Protein AF-A0A814WM38-F1 (afdb_monomer_lite)

Foldseek 3Di:
DPPPVFWDKDWDCLPPDPDPPPDDTDIDTDGPQCVQQVVCVVVCPPDDDDLVPRNHDDSVCSVVVVVVCVVSVNDDDPDDDDPPPPDDPPPPPPPPPDDDDDDDDDDDDDDDDDDDDDDDDDDDDDDDDDDDDDD

InterPro domains:
  IPR049043 RIOX1/NO66-like, C-terminal winged helix domain [PF21233] (4-79)

Structure (mmCIF, N/CA/C/O backbone):
data_AF-A0A814WM38-F1
#
_entry.id   AF-A0A814WM38-F1
#
loop_
_atom_site.group_PDB
_atom_site.id
_atom_site.type_symbol
_atom_site.label_atom_id
_atom_site.label_alt_id
_atom_site.label_comp_id
_atom_site.label_asym_id
_atom_site.label_entity_id
_atom_site.label_seq_id
_atom_site.pdbx_PDB_ins_code
_atom_site.Cartn_x
_atom_site.Cartn_y
_atom_site.Cartn_z
_atom_site.occupancy
_atom_site.B_iso_or_equiv
_atom_site.auth_seq_id
_atom_site.auth_comp_id
_atom_site.auth_asym_id
_atom_site.auth_atom_id
_atom_site.pdbx_PDB_model_num
ATOM 1 N N . VAL A 1 1 ? 24.718 -5.776 8.406 1.00 42.59 1 VAL A N 1
ATOM 2 C CA . VAL A 1 1 ? 23.299 -5.504 8.118 1.00 42.59 1 VAL A CA 1
ATOM 3 C C . VAL A 1 1 ? 22.656 -5.612 9.470 1.00 42.59 1 VAL A C 1
ATOM 5 O O . VAL A 1 1 ? 22.826 -6.652 10.088 1.00 42.59 1 VAL A O 1
ATOM 8 N N . GLU A 1 2 ? 22.211 -4.492 10.022 1.00 43.28 2 GLU A N 1
ATOM 9 C CA . GLU A 1 2 ? 21.635 -4.491 11.363 1.00 43.28 2 GLU A CA 1
ATOM 10 C C . GLU A 1 2 ? 20.292 -5.209 11.245 1.00 43.28 2 GLU A C 1
ATOM 12 O O . GLU A 1 2 ? 19.376 -4.722 10.590 1.00 43.28 2 GLU A O 1
ATOM 17 N N . ASP A 1 3 ? 20.246 -6.447 11.736 1.00 47.81 3 ASP A N 1
ATOM 18 C CA . ASP A 1 3 ? 19.005 -7.163 11.991 1.00 47.81 3 ASP A CA 1
ATOM 19 C C . ASP A 1 3 ? 18.311 -6.431 13.146 1.00 47.81 3 ASP A C 1
ATOM 21 O O . ASP A 1 3 ? 18.448 -6.793 14.315 1.00 47.81 3 ASP A O 1
ATOM 25 N N . ASP A 1 4 ? 17.615 -5.341 12.827 1.00 50.50 4 ASP A N 1
ATOM 26 C CA . ASP A 1 4 ? 16.583 -4.808 13.701 1.00 50.50 4 ASP A CA 1
ATOM 27 C C . ASP A 1 4 ? 15.485 -5.877 13.776 1.00 50.50 4 ASP A C 1
ATOM 29 O O . ASP A 1 4 ? 14.629 -5.973 12.899 1.00 50.50 4 ASP A O 1
ATOM 33 N N . GLU A 1 5 ? 15.536 -6.707 14.819 1.00 53.88 5 GLU A N 1
ATOM 34 C CA . GLU A 1 5 ? 14.647 -7.849 15.117 1.00 53.88 5 GLU A CA 1
ATOM 35 C C . GLU A 1 5 ? 13.136 -7.489 15.164 1.00 53.88 5 GLU A C 1
ATOM 37 O O . GLU A 1 5 ? 12.265 -8.353 15.329 1.00 53.88 5 GLU A O 1
ATOM 42 N N . ASP A 1 6 ? 12.808 -6.210 14.976 1.00 59.22 6 ASP A N 1
ATOM 43 C CA . ASP A 1 6 ? 11.465 -5.644 14.998 1.00 59.22 6 ASP A CA 1
ATOM 44 C C . ASP A 1 6 ? 11.022 -4.978 13.679 1.00 59.22 6 ASP A C 1
ATOM 46 O O . ASP A 1 6 ? 9.837 -4.670 13.553 1.00 59.22 6 ASP A O 1
ATOM 50 N N . ASN A 1 7 ? 11.901 -4.833 12.677 1.00 68.12 7 ASN A N 1
ATOM 51 C CA . ASN A 1 7 ? 11.561 -4.234 11.381 1.00 68.12 7 ASN A CA 1
ATOM 52 C C . ASN A 1 7 ? 11.247 -5.316 10.341 1.00 68.12 7 ASN A C 1
ATOM 54 O O . ASN A 1 7 ? 12.139 -6.023 9.867 1.00 68.12 7 ASN A O 1
ATOM 58 N N . LEU A 1 8 ? 9.978 -5.446 9.952 1.00 83.44 8 LEU A N 1
ATOM 59 C CA . LEU A 1 8 ? 9.585 -6.371 8.893 1.00 83.44 8 LEU A CA 1
ATOM 60 C C . LEU A 1 8 ? 9.588 -5.652 7.544 1.00 83.44 8 LEU A C 1
ATOM 62 O O . LEU A 1 8 ? 9.236 -4.482 7.432 1.00 83.44 8 LEU A O 1
ATOM 66 N N . LEU A 1 9 ? 10.015 -6.360 6.499 1.00 86.94 9 LEU A N 1
ATOM 67 C CA . LEU A 1 9 ? 10.115 -5.820 5.145 1.00 86.94 9 LEU A CA 1
ATOM 68 C C . LEU A 1 9 ? 9.191 -6.600 4.213 1.00 86.94 9 LEU A C 1
ATOM 70 O O . LEU A 1 9 ? 9.351 -7.807 4.026 1.00 86.94 9 LEU A O 1
ATOM 74 N N . ALA A 1 10 ? 8.245 -5.897 3.597 1.00 86.62 10 ALA A N 1
ATOM 75 C CA . ALA A 1 10 ? 7.463 -6.409 2.485 1.00 86.62 10 ALA A CA 1
ATOM 76 C C . ALA A 1 10 ? 8.172 -6.089 1.165 1.00 86.62 10 ALA A C 1
ATOM 78 O O . ALA A 1 10 ? 8.538 -4.943 0.897 1.00 86.62 10 ALA A O 1
ATOM 79 N N . PHE A 1 11 ? 8.350 -7.110 0.330 1.00 90.12 11 PHE A N 1
ATOM 80 C CA . PHE A 1 11 ? 8.913 -6.974 -1.010 1.00 90.12 11 PHE A CA 1
ATOM 81 C C . PHE A 1 11 ? 7.786 -6.927 -2.034 1.00 90.12 11 PHE A C 1
ATOM 83 O O . PHE A 1 11 ? 6.842 -7.715 -1.956 1.00 90.12 11 PHE A O 1
ATOM 90 N N . TYR A 1 12 ? 7.895 -6.030 -3.008 1.00 89.81 12 TYR A N 1
ATOM 91 C CA . TYR A 1 12 ? 6.908 -5.895 -4.074 1.00 89.81 12 TYR A CA 1
ATOM 92 C C . TYR A 1 12 ? 7.568 -5.707 -5.437 1.00 89.81 12 TYR A C 1
ATOM 94 O O . TYR A 1 12 ? 8.773 -5.497 -5.537 1.00 89.81 12 TYR A O 1
ATOM 102 N N . THR A 1 13 ? 6.769 -5.854 -6.493 1.00 89.75 13 THR A N 1
ATOM 103 C CA . THR A 1 13 ? 7.253 -5.904 -7.881 1.00 89.75 13 THR A CA 1
ATOM 104 C C . THR A 1 13 ? 6.629 -4.846 -8.786 1.00 89.75 13 THR A C 1
ATOM 106 O O . THR A 1 13 ? 6.946 -4.813 -9.970 1.00 89.75 13 THR A O 1
ATOM 109 N N . THR A 1 14 ? 5.766 -3.972 -8.256 1.00 87.75 14 THR A N 1
ATOM 110 C CA . THR A 1 14 ? 5.063 -2.948 -9.049 1.00 87.75 14 THR A CA 1
ATOM 111 C C . THR A 1 14 ? 6.012 -1.948 -9.711 1.00 87.75 14 THR A C 1
ATOM 113 O O . THR A 1 14 ? 5.719 -1.493 -10.810 1.00 87.75 14 THR A O 1
ATOM 116 N N . ASP A 1 15 ? 7.174 -1.680 -9.107 1.00 85.81 15 ASP A N 1
ATOM 117 C CA . ASP A 1 15 ? 8.216 -0.809 -9.674 1.00 85.81 15 ASP A CA 1
ATOM 118 C C . ASP A 1 15 ? 9.347 -1.585 -10.384 1.00 85.81 15 ASP A C 1
ATOM 120 O O . ASP A 1 15 ? 10.357 -1.006 -10.785 1.00 85.81 15 ASP A O 1
ATOM 124 N N . ASN A 1 16 ? 9.223 -2.908 -10.562 1.00 88.06 16 ASN A N 1
ATOM 125 C CA . ASN A 1 16 ? 10.284 -3.677 -11.211 1.00 88.06 16 ASN A CA 1
ATOM 126 C C . ASN A 1 16 ? 10.467 -3.243 -12.670 1.00 88.06 16 ASN A C 1
ATOM 128 O O . ASN A 1 16 ? 9.522 -3.180 -13.459 1.00 88.06 16 ASN A O 1
ATOM 132 N N . ALA A 1 17 ? 11.724 -3.031 -13.058 1.00 87.06 17 ALA A N 1
ATOM 133 C CA . ALA A 1 17 ? 12.071 -2.834 -14.454 1.00 87.06 17 ALA A CA 1
ATOM 134 C C . ALA A 1 17 ? 11.795 -4.100 -15.280 1.00 87.06 17 ALA A C 1
ATOM 136 O O . ALA A 1 17 ? 11.864 -5.230 -14.794 1.00 87.06 17 ALA A O 1
ATOM 137 N N . ARG A 1 18 ? 11.529 -3.905 -16.575 1.00 88.44 18 ARG A N 1
ATOM 138 C CA . ARG A 1 18 ? 11.370 -5.008 -17.541 1.00 88.44 18 ARG A CA 1
ATOM 139 C C . ARG A 1 18 ? 12.708 -5.678 -17.886 1.00 88.44 18 ARG A C 1
ATOM 141 O O . ARG A 1 18 ? 12.718 -6.787 -18.412 1.00 88.44 18 ARG A O 1
ATOM 148 N N . SER A 1 19 ? 13.818 -5.004 -17.597 1.00 90.50 19 SER A N 1
ATOM 149 C CA . SER A 1 19 ? 15.192 -5.494 -17.674 1.00 90.50 19 SER A CA 1
ATOM 150 C C . SER A 1 19 ? 15.615 -6.124 -16.344 1.00 90.50 19 SER A C 1
ATOM 152 O O . SER A 1 19 ? 15.331 -5.616 -15.259 1.00 90.50 19 SER A O 1
ATOM 154 N N . TYR A 1 20 ? 16.318 -7.255 -16.422 1.00 86.88 20 TYR A N 1
ATOM 155 C CA . TYR A 1 20 ? 16.789 -7.974 -15.242 1.00 86.88 20 TYR A CA 1
ATOM 156 C C . TYR A 1 20 ? 17.775 -7.126 -14.425 1.00 86.88 20 TYR A C 1
ATOM 158 O O . TYR A 1 20 ? 18.800 -6.700 -14.951 1.00 86.88 20 TYR A O 1
ATOM 166 N N . HIS A 1 21 ? 17.476 -6.940 -13.133 1.00 83.19 21 HIS A N 1
ATOM 167 C CA . HIS A 1 21 ? 18.324 -6.254 -12.141 1.00 83.19 21 HIS A CA 1
ATOM 168 C C . HIS A 1 21 ? 18.658 -4.788 -12.455 1.00 83.19 21 HIS A C 1
ATOM 170 O O . HIS A 1 21 ? 19.629 -4.242 -11.937 1.00 83.19 21 HIS A O 1
ATOM 176 N N . ASP A 1 22 ? 17.839 -4.138 -13.274 1.00 85.25 22 ASP A N 1
ATOM 177 C CA . ASP A 1 22 ? 18.049 -2.740 -13.652 1.00 85.25 22 ASP A CA 1
ATOM 178 C C . ASP A 1 22 ? 17.629 -1.758 -12.545 1.00 85.25 22 ASP A C 1
ATOM 180 O O . ASP A 1 22 ? 18.163 -0.657 -12.438 1.00 85.25 22 ASP A O 1
ATOM 184 N N . ARG A 1 23 ? 16.709 -2.182 -11.667 1.00 83.75 23 ARG A N 1
ATOM 185 C CA . ARG A 1 23 ? 16.269 -1.426 -10.489 1.00 83.75 23 ARG A CA 1
ATOM 186 C C . ARG A 1 23 ? 16.597 -2.156 -9.187 1.00 83.75 23 ARG A C 1
ATOM 188 O O . ARG A 1 23 ? 16.620 -3.391 -9.170 1.00 83.75 23 ARG A O 1
ATOM 195 N N . PRO A 1 24 ? 16.850 -1.412 -8.094 1.00 86.19 24 PRO A N 1
ATOM 196 C CA . PRO A 1 24 ? 16.997 -2.004 -6.772 1.00 86.19 24 PRO A CA 1
ATOM 197 C C . PRO A 1 24 ? 15.690 -2.672 -6.326 1.00 86.19 24 PRO A C 1
ATOM 199 O O . PRO A 1 24 ? 14.611 -2.327 -6.802 1.00 86.19 24 PRO A O 1
ATOM 202 N N . LEU A 1 25 ? 15.794 -3.619 -5.389 1.00 84.62 25 LEU A N 1
ATOM 203 C CA . LEU A 1 25 ? 14.623 -4.291 -4.826 1.00 84.62 25 LEU A CA 1
ATOM 204 C C . LEU A 1 25 ? 13.693 -3.269 -4.171 1.00 84.62 25 LEU A C 1
ATOM 206 O O . LEU A 1 25 ? 14.111 -2.518 -3.288 1.00 84.62 25 LEU A O 1
ATOM 210 N N . SER A 1 26 ? 12.422 -3.294 -4.557 1.00 88.19 26 SER A N 1
ATOM 211 C CA . SER A 1 26 ? 11.405 -2.452 -3.948 1.00 88.19 26 SER A CA 1
ATOM 212 C C . SER A 1 26 ? 10.971 -3.043 -2.607 1.00 88.19 26 SER A C 1
ATOM 214 O O . SER A 1 26 ? 10.455 -4.164 -2.533 1.00 88.19 26 SER A O 1
ATOM 216 N N . THR A 1 27 ? 11.199 -2.283 -1.537 1.00 88.69 27 THR A N 1
ATOM 217 C CA . 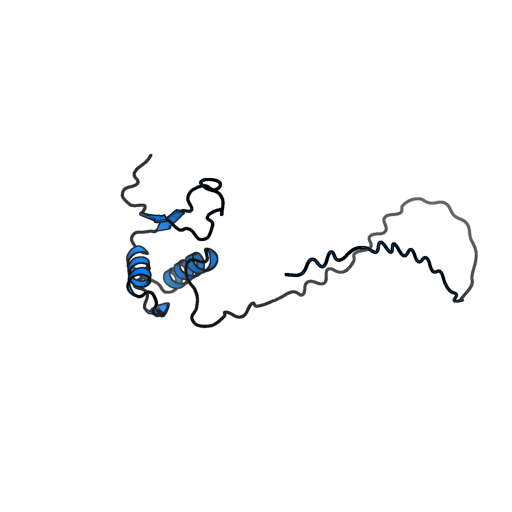THR A 1 27 ? 10.849 -2.668 -0.168 1.00 88.69 27 THR A CA 1
ATOM 218 C C . THR A 1 27 ? 9.876 -1.673 0.457 1.00 88.69 27 THR A C 1
ATOM 220 O O . THR A 1 27 ? 9.830 -0.481 0.131 1.00 88.69 27 THR A O 1
ATOM 223 N N . LEU A 1 28 ? 9.024 -2.187 1.332 1.00 87.56 28 LEU A N 1
ATOM 224 C CA . LEU A 1 28 ? 8.108 -1.433 2.173 1.00 87.56 28 LEU A CA 1
ATOM 225 C C . LEU A 1 28 ? 8.367 -1.879 3.613 1.00 87.56 28 LEU A C 1
ATOM 227 O O . LEU A 1 28 ? 8.274 -3.070 3.905 1.00 87.56 28 LEU A O 1
ATOM 231 N N . GLY A 1 29 ? 8.722 -0.935 4.486 1.00 85.88 29 GLY A N 1
ATOM 232 C CA . GLY A 1 29 ? 8.793 -1.185 5.925 1.00 85.88 29 GLY A CA 1
ATOM 233 C C . GLY A 1 29 ? 7.395 -1.460 6.468 1.00 85.88 29 GLY A C 1
ATOM 234 O O . GLY A 1 29 ? 6.456 -0.736 6.139 1.00 85.88 29 GLY A O 1
ATOM 235 N N . VAL A 1 30 ? 7.263 -2.533 7.235 1.00 86.12 30 VAL A N 1
ATOM 236 C CA . VAL A 1 30 ? 6.020 -2.984 7.853 1.00 86.12 30 VAL A CA 1
ATOM 237 C C . VAL A 1 30 ? 6.275 -3.160 9.341 1.00 86.12 30 VAL A C 1
ATOM 239 O O . VAL A 1 30 ? 7.154 -3.918 9.753 1.00 86.12 30 VAL A O 1
ATOM 242 N N . ASP A 1 31 ? 5.475 -2.475 10.143 1.00 87.25 31 ASP A N 1
ATOM 243 C CA . ASP A 1 31 ? 5.484 -2.626 11.590 1.00 87.25 31 ASP A CA 1
ATOM 244 C C . ASP A 1 31 ? 4.728 -3.889 12.016 1.00 87.25 31 ASP A C 1
ATOM 246 O O . ASP A 1 31 ? 3.811 -4.371 11.342 1.00 87.25 31 ASP A O 1
ATOM 250 N N . ARG A 1 32 ? 5.044 -4.415 13.202 1.00 85.56 32 ARG A N 1
ATOM 251 C CA . ARG A 1 32 ? 4.308 -5.564 13.765 1.00 85.56 32 ARG A CA 1
ATOM 252 C C . ARG A 1 32 ? 2.817 -5.285 13.955 1.00 85.56 32 ARG A C 1
ATOM 254 O O . ARG A 1 32 ? 2.017 -6.217 13.935 1.00 85.56 32 ARG A O 1
ATOM 261 N N . GLU A 1 33 ? 2.454 -4.020 14.126 1.00 86.75 33 GLU A N 1
ATOM 262 C CA . GLU A 1 33 ? 1.070 -3.573 14.265 1.00 86.75 33 GLU A CA 1
ATOM 263 C C . GLU A 1 33 ? 0.305 -3.655 12.940 1.00 86.75 33 GLU A C 1
ATOM 265 O O . GLU A 1 33 ? -0.882 -3.971 12.945 1.00 86.75 33 GLU A O 1
ATOM 270 N N . THR A 1 34 ? 0.982 -3.440 11.805 1.00 88.00 34 THR A N 1
ATOM 271 C CA . THR A 1 34 ? 0.364 -3.442 10.469 1.00 88.00 34 THR A CA 1
ATOM 272 C C . THR A 1 34 ? 0.410 -4.796 9.767 1.00 88.00 34 THR A C 1
ATOM 274 O O . THR A 1 34 ? -0.398 -5.069 8.877 1.00 88.00 34 THR A O 1
ATOM 277 N N . LEU A 1 35 ? 1.276 -5.704 10.217 1.00 89.44 35 LEU A N 1
ATOM 278 C CA . LEU A 1 35 ? 1.352 -7.068 9.701 1.00 89.44 35 LEU A CA 1
ATOM 279 C C . LEU A 1 35 ? 0.026 -7.853 9.718 1.00 89.44 35 LEU A C 1
ATOM 281 O O . LEU A 1 35 ? -0.324 -8.396 8.671 1.00 89.44 35 LEU A O 1
ATOM 285 N N . PRO A 1 36 ? -0.771 -7.912 10.802 1.00 90.62 36 PRO A N 1
ATOM 286 C CA . PRO A 1 36 ? -2.037 -8.651 10.757 1.00 90.62 36 PRO A CA 1
ATOM 287 C C . PRO A 1 36 ? -2.997 -8.117 9.679 1.00 90.62 36 PRO A C 1
ATOM 289 O O . PRO A 1 36 ? -3.769 -8.885 9.104 1.00 90.62 36 PRO A O 1
ATOM 292 N N . ALA A 1 37 ? -2.932 -6.821 9.351 1.00 91.12 37 ALA A N 1
ATOM 293 C CA . ALA A 1 37 ? -3.695 -6.253 8.243 1.00 91.12 37 ALA A CA 1
ATOM 294 C C . ALA A 1 37 ? -3.154 -6.712 6.883 1.00 91.12 37 ALA A C 1
ATOM 296 O O . ALA A 1 37 ? -3.934 -7.096 6.013 1.00 91.12 37 ALA A O 1
ATOM 297 N N . LEU A 1 38 ? -1.831 -6.746 6.709 1.00 90.94 38 LEU A N 1
ATOM 298 C CA . LEU A 1 38 ? -1.201 -7.253 5.488 1.00 90.94 38 LEU A CA 1
ATOM 299 C C . LEU A 1 38 ? -1.493 -8.747 5.255 1.00 90.94 38 LEU A C 1
ATOM 301 O O . LEU A 1 38 ? -1.785 -9.157 4.131 1.00 90.94 38 LEU A O 1
ATOM 305 N N . GLU A 1 39 ? -1.461 -9.562 6.311 1.00 91.44 39 GLU A N 1
ATOM 306 C CA . GLU A 1 39 ? -1.799 -10.990 6.251 1.00 91.44 39 GLU A CA 1
ATOM 307 C C . GLU A 1 39 ? -3.266 -11.200 5.857 1.00 91.44 39 GLU A C 1
ATOM 309 O O . GLU A 1 39 ? -3.573 -12.043 5.008 1.00 91.44 39 GLU A O 1
ATOM 314 N N . MET A 1 40 ? -4.177 -10.394 6.409 1.00 92.06 40 MET A N 1
ATOM 315 C CA . MET A 1 40 ? -5.588 -10.414 6.026 1.00 92.06 40 MET A CA 1
ATOM 316 C C . MET A 1 40 ? -5.779 -10.079 4.542 1.00 92.06 40 MET A C 1
ATOM 318 O O . MET A 1 40 ? -6.519 -10.782 3.854 1.00 92.06 40 MET A O 1
ATOM 322 N N . LEU A 1 41 ? -5.095 -9.054 4.026 1.00 91.75 41 LEU A N 1
ATOM 323 C CA . LEU A 1 41 ? -5.168 -8.687 2.608 1.00 91.75 41 LEU A CA 1
ATOM 324 C C . LEU A 1 41 ? -4.634 -9.809 1.703 1.00 91.75 41 LEU A C 1
ATOM 326 O O . LEU A 1 41 ? -5.258 -10.139 0.696 1.00 91.75 41 LEU A O 1
ATOM 330 N N . SER A 1 42 ? -3.527 -10.444 2.095 1.00 90.12 42 SER A N 1
ATOM 331 C CA . SER A 1 42 ? -2.923 -11.561 1.356 1.00 90.12 42 SER A CA 1
ATOM 332 C C . SER A 1 42 ? -3.818 -12.807 1.328 1.00 90.12 42 SER A C 1
ATOM 334 O O . SER A 1 42 ? -3.990 -13.435 0.286 1.00 90.12 42 SER A O 1
ATOM 336 N N . THR A 1 43 ? -4.436 -13.152 2.461 1.00 92.38 43 THR A N 1
ATOM 337 C CA . THR A 1 43 ? -5.302 -14.338 2.582 1.00 92.38 43 THR A CA 1
ATOM 338 C C . THR A 1 43 ? -6.694 -14.145 1.992 1.00 92.38 43 THR A C 1
ATOM 340 O O . THR A 1 43 ? -7.317 -15.121 1.574 1.00 92.38 43 THR A O 1
ATOM 343 N N . THR A 1 44 ? -7.187 -12.906 1.947 1.00 92.38 44 THR A N 1
ATOM 344 C CA . THR A 1 44 ? -8.523 -12.601 1.420 1.00 92.38 44 THR A CA 1
ATOM 345 C C . THR A 1 44 ? -8.516 -12.397 -0.092 1.00 92.38 44 THR A C 1
ATOM 347 O O . THR A 1 44 ? -9.567 -12.538 -0.714 1.00 92.38 44 THR A O 1
ATOM 350 N N . TYR A 1 45 ? -7.357 -12.133 -0.709 1.00 88.31 45 TYR A N 1
ATOM 351 C CA . TYR A 1 45 ? -7.244 -12.007 -2.162 1.00 88.31 45 TYR A CA 1
ATOM 352 C C . TYR A 1 45 ? -7.793 -13.259 -2.876 1.00 88.31 45 TYR A C 1
ATOM 354 O O . TYR A 1 45 ? -7.417 -14.382 -2.524 1.00 88.31 45 TYR A O 1
ATOM 362 N N . PRO A 1 46 ? -8.664 -13.111 -3.897 1.00 91.62 46 PRO A N 1
ATOM 363 C CA . PRO A 1 46 ? -9.025 -11.883 -4.627 1.00 91.62 46 PRO A CA 1
ATOM 364 C C . PRO A 1 46 ? -10.261 -11.118 -4.105 1.00 91.62 46 PRO A C 1
ATOM 366 O O . PRO A 1 46 ? -10.775 -10.247 -4.801 1.00 91.62 46 PRO A O 1
ATOM 369 N N . GLY A 1 47 ? -10.784 -11.449 -2.925 1.00 91.56 47 GLY A N 1
ATOM 370 C CA . GLY A 1 47 ? -11.925 -10.760 -2.318 1.00 91.56 47 GLY A CA 1
ATOM 371 C C . GLY A 1 47 ? -11.595 -9.347 -1.823 1.00 91.56 47 GLY A C 1
ATOM 372 O O . GLY A 1 47 ? -10.476 -9.069 -1.394 1.00 91.56 47 GLY A O 1
ATOM 373 N N . PHE A 1 48 ? -12.596 -8.463 -1.853 1.00 91.00 48 PHE A N 1
ATOM 374 C CA . PHE A 1 48 ? -12.492 -7.106 -1.315 1.00 91.00 48 PHE A CA 1
ATOM 375 C C . PHE A 1 48 ? -12.718 -7.085 0.199 1.00 91.00 48 PHE A C 1
ATOM 377 O O . PHE A 1 48 ? -13.550 -7.820 0.735 1.00 91.00 48 PHE A O 1
ATOM 384 N N . VAL A 1 49 ? -11.981 -6.210 0.881 1.00 91.56 49 VAL A N 1
ATOM 385 C CA . VAL A 1 49 ? -12.012 -6.032 2.336 1.00 91.56 49 VAL A CA 1
ATOM 386 C C . VAL A 1 49 ? -12.323 -4.569 2.634 1.00 91.56 49 VAL A C 1
ATOM 388 O O . VAL A 1 49 ? -11.741 -3.674 2.024 1.00 91.56 49 VAL A O 1
ATOM 391 N N . SER A 1 50 ? -13.239 -4.314 3.572 1.00 92.06 50 SER A N 1
ATOM 392 C CA . SER A 1 50 ? -13.523 -2.949 4.029 1.00 92.06 50 SER A CA 1
ATOM 393 C C . SER A 1 50 ? -12.372 -2.424 4.890 1.00 92.06 50 SER A C 1
ATOM 395 O O . SER A 1 50 ? -11.862 -3.152 5.746 1.00 92.06 50 SER A O 1
ATOM 397 N N . ILE A 1 51 ? -12.018 -1.146 4.735 1.00 90.56 51 ILE A N 1
ATOM 398 C CA . ILE A 1 51 ? -10.981 -0.478 5.542 1.00 90.56 51 ILE A CA 1
ATOM 399 C C . ILE A 1 51 ? -11.298 -0.591 7.044 1.00 90.56 51 ILE A C 1
ATOM 401 O O . ILE A 1 51 ? -10.404 -0.826 7.854 1.00 90.56 51 ILE A O 1
ATOM 405 N N . ASP A 1 52 ? -12.578 -0.547 7.423 1.00 89.31 52 ASP A N 1
ATOM 406 C CA . ASP A 1 52 ? -13.018 -0.680 8.819 1.00 89.31 52 ASP A CA 1
ATOM 407 C C . ASP A 1 52 ? -12.846 -2.089 9.404 1.00 89.31 52 ASP A C 1
ATOM 409 O O . ASP A 1 52 ? -12.868 -2.266 10.625 1.00 89.31 52 ASP A O 1
ATOM 413 N N . SER A 1 53 ? -12.681 -3.105 8.559 1.00 89.56 53 SER A N 1
ATOM 414 C CA . SER A 1 53 ? -12.472 -4.487 9.005 1.00 89.56 53 SER A CA 1
ATOM 415 C C . SER A 1 53 ? -11.002 -4.840 9.235 1.00 89.56 53 SER A C 1
ATOM 417 O O . SER A 1 53 ? -10.712 -5.918 9.754 1.00 89.56 53 SER A O 1
ATOM 419 N N . LEU A 1 54 ? -10.079 -3.929 8.904 1.00 90.81 54 LEU A N 1
ATOM 420 C CA . LEU A 1 54 ? -8.655 -4.152 9.108 1.00 90.81 54 LEU A CA 1
ATOM 421 C C . LEU A 1 54 ? -8.317 -4.229 10.609 1.00 90.81 54 LEU A C 1
ATOM 423 O O . LEU A 1 54 ? -8.773 -3.387 11.391 1.00 90.81 54 LEU A O 1
ATOM 427 N N . PRO A 1 55 ? -7.492 -5.206 11.026 1.00 89.31 55 PRO A N 1
ATOM 428 C CA . PRO A 1 55 ? -7.139 -5.456 12.420 1.00 89.31 55 PRO A CA 1
ATOM 429 C C . PRO A 1 55 ? -6.056 -4.479 12.909 1.00 89.31 55 PRO A C 1
ATOM 431 O O . PRO A 1 55 ? -4.987 -4.892 13.344 1.00 89.31 55 PRO A O 1
ATOM 434 N N . LEU A 1 56 ? -6.336 -3.177 12.827 1.00 89.56 56 LEU A N 1
ATOM 435 C CA . LEU A 1 56 ? -5.470 -2.094 13.303 1.00 89.56 56 LEU A CA 1
ATOM 436 C C . LEU A 1 56 ? -6.153 -1.321 14.433 1.00 89.56 56 LEU A C 1
ATOM 438 O O . LEU A 1 56 ? -7.388 -1.276 14.505 1.00 89.56 56 LEU A O 1
ATOM 442 N N . ALA A 1 57 ? -5.355 -0.713 15.311 1.00 86.81 57 ALA A N 1
ATOM 443 C CA . ALA A 1 57 ? -5.835 -0.095 16.544 1.00 86.81 57 ALA A CA 1
ATOM 444 C C . ALA A 1 57 ? -6.724 1.134 16.299 1.00 86.81 57 ALA A C 1
ATOM 446 O O . ALA A 1 57 ? -7.792 1.241 16.907 1.00 86.81 57 ALA A O 1
ATOM 447 N N . THR A 1 58 ? -6.317 2.037 15.404 1.00 90.31 58 THR A N 1
ATOM 448 C CA . THR A 1 58 ? -7.056 3.270 15.102 1.00 90.31 58 THR A CA 1
ATOM 449 C C . THR A 1 58 ? -7.529 3.312 13.651 1.00 90.31 58 THR A C 1
ATOM 451 O O . THR A 1 58 ? -6.995 2.623 12.786 1.00 90.31 58 THR A O 1
ATOM 454 N N . ILE A 1 59 ? -8.562 4.115 13.376 1.00 91.62 59 ILE A N 1
ATOM 455 C CA . ILE A 1 59 ? -9.031 4.363 12.003 1.00 91.62 59 ILE A CA 1
ATOM 456 C C . ILE A 1 59 ? -8.001 5.156 11.194 1.00 91.62 59 ILE A C 1
ATOM 458 O O . ILE A 1 59 ? -7.825 4.884 10.011 1.00 91.62 59 ILE A O 1
ATOM 462 N N . GLU A 1 60 ? -7.299 6.091 11.831 1.00 91.69 60 GLU A N 1
ATOM 463 C CA . GLU A 1 60 ? -6.260 6.897 11.186 1.00 91.69 60 GLU A CA 1
ATOM 464 C C . GLU A 1 60 ? -5.117 6.012 10.678 1.00 91.69 60 GLU A C 1
ATOM 466 O O . GLU A 1 60 ? -4.700 6.158 9.528 1.00 91.69 60 GLU A O 1
ATOM 471 N N . ASP A 1 61 ? -4.695 5.020 11.469 1.00 90.94 61 ASP A N 1
ATOM 472 C CA . ASP A 1 61 ? -3.674 4.053 11.051 1.00 90.94 61 ASP A CA 1
ATOM 473 C C . ASP A 1 61 ? -4.155 3.202 9.873 1.00 90.94 61 ASP A C 1
ATOM 475 O O . ASP A 1 61 ? -3.389 2.929 8.952 1.00 90.94 61 ASP A O 1
ATOM 479 N N . ARG A 1 62 ? -5.437 2.806 9.858 1.00 92.50 62 ARG A N 1
ATOM 480 C CA . ARG A 1 62 ? -6.022 2.034 8.744 1.00 92.50 62 ARG A CA 1
ATOM 481 C C . ARG A 1 62 ? -6.001 2.821 7.455 1.00 92.50 62 ARG A C 1
ATOM 483 O O . ARG A 1 62 ? -5.586 2.287 6.432 1.00 92.50 62 ARG A O 1
ATOM 490 N N . ILE A 1 63 ? -6.443 4.071 7.515 1.00 93.06 63 ILE A N 1
ATOM 491 C CA . ILE A 1 63 ? -6.461 4.957 6.355 1.00 93.06 63 ILE A CA 1
ATOM 492 C C . ILE A 1 63 ? -5.028 5.181 5.879 1.00 93.06 63 ILE A C 1
ATOM 494 O O . ILE A 1 63 ? -4.741 4.930 4.718 1.00 93.06 63 ILE A O 1
ATOM 498 N N . THR A 1 64 ? -4.112 5.547 6.775 1.00 92.75 64 THR A N 1
ATOM 499 C CA . THR A 1 64 ? -2.705 5.810 6.432 1.00 92.75 64 THR A CA 1
ATOM 500 C C . THR A 1 64 ? -2.034 4.589 5.798 1.00 92.75 64 THR A C 1
ATOM 502 O O . THR A 1 64 ? -1.377 4.699 4.760 1.00 92.75 64 THR A O 1
ATOM 505 N N . PHE A 1 65 ? -2.240 3.405 6.377 1.00 91.56 65 PHE A N 1
ATOM 506 C CA . PHE A 1 65 ? -1.705 2.149 5.859 1.00 91.56 65 PHE A CA 1
ATOM 507 C C . PHE A 1 65 ? -2.257 1.813 4.467 1.00 91.56 65 PHE A C 1
ATOM 509 O O . PHE A 1 65 ? -1.491 1.500 3.555 1.00 91.56 65 PHE A O 1
ATOM 516 N N . VAL A 1 66 ? -3.575 1.917 4.278 1.00 92.81 66 VAL A N 1
ATOM 517 C CA . VAL A 1 66 ? -4.230 1.633 2.991 1.00 92.81 66 VAL A CA 1
ATOM 518 C C . VAL A 1 66 ? -3.832 2.653 1.929 1.00 92.81 66 VAL A C 1
ATOM 520 O O . VAL A 1 66 ? -3.522 2.249 0.811 1.00 92.81 66 VAL A O 1
ATOM 523 N N . SER A 1 67 ? -3.772 3.942 2.269 1.00 92.50 67 SER A N 1
ATOM 524 C CA . SER A 1 67 ? -3.309 4.995 1.360 1.00 92.50 67 SER A CA 1
ATOM 525 C C . SER A 1 67 ? -1.878 4.735 0.897 1.00 92.50 67 SER A C 1
ATOM 527 O O . SER A 1 67 ? -1.621 4.737 -0.302 1.00 92.50 67 SER A O 1
ATOM 529 N N . THR A 1 68 ? -0.972 4.374 1.813 1.00 92.31 68 THR A N 1
ATOM 530 C CA . THR A 1 68 ? 0.421 4.033 1.468 1.00 92.31 68 THR A CA 1
ATOM 531 C C . THR A 1 68 ? 0.495 2.849 0.496 1.00 92.31 68 THR A C 1
ATOM 533 O O . THR A 1 68 ? 1.297 2.839 -0.438 1.00 92.31 68 THR A O 1
ATOM 536 N N . LEU A 1 69 ? -0.333 1.821 0.705 1.00 92.19 69 LEU A N 1
ATOM 537 C CA . LEU A 1 69 ? -0.407 0.672 -0.199 1.00 92.19 69 LEU A CA 1
ATOM 538 C C . LEU A 1 69 ? -0.998 1.050 -1.563 1.00 92.19 69 LEU A C 1
ATOM 540 O O . LEU A 1 69 ? -0.548 0.525 -2.583 1.00 92.19 69 LEU A O 1
ATOM 544 N N . TYR A 1 70 ? -1.999 1.930 -1.582 1.00 92.25 70 TYR A N 1
ATOM 545 C CA . TYR A 1 70 ? -2.674 2.386 -2.794 1.00 92.25 70 TYR A CA 1
ATOM 546 C C . TYR A 1 70 ? -1.738 3.227 -3.664 1.00 92.25 70 TYR A C 1
ATOM 548 O O . TYR A 1 70 ? -1.584 2.943 -4.848 1.00 92.25 70 TYR A O 1
ATOM 556 N N . GLU A 1 71 ? -1.020 4.177 -3.064 1.00 91.25 71 GLU A N 1
ATOM 557 C CA . GLU A 1 71 ? -0.010 5.004 -3.737 1.00 91.25 71 GLU A CA 1
ATOM 558 C C . GLU A 1 71 ? 1.118 4.163 -4.351 1.00 91.25 71 GLU A C 1
ATOM 560 O O . GLU A 1 71 ? 1.598 4.456 -5.443 1.00 91.25 71 GLU A O 1
ATOM 565 N N 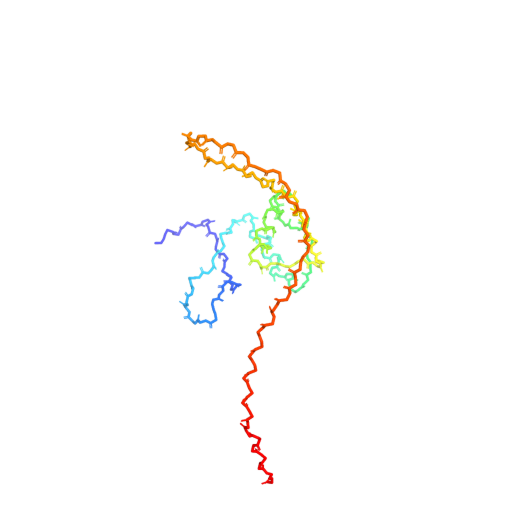. LYS A 1 72 ? 1.515 3.067 -3.689 1.00 90.44 72 LYS A N 1
ATOM 566 C CA . LYS A 1 72 ? 2.505 2.110 -4.218 1.00 90.44 72 LYS A CA 1
ATOM 567 C C . LYS A 1 72 ? 1.946 1.157 -5.284 1.00 90.44 72 LYS A C 1
ATOM 569 O O . LYS A 1 72 ? 2.690 0.325 -5.814 1.00 90.44 72 LYS A O 1
ATOM 574 N N . GLY A 1 73 ? 0.647 1.235 -5.574 1.00 90.38 73 GLY A N 1
ATOM 575 C CA . GLY A 1 73 ? -0.047 0.363 -6.521 1.00 90.38 73 GLY A CA 1
ATOM 576 C C . GLY A 1 73 ? -0.188 -1.086 -6.045 1.00 90.38 73 GLY A C 1
ATOM 577 O O . GLY A 1 73 ? -0.323 -1.988 -6.868 1.00 90.38 73 GLY A O 1
ATOM 578 N N . LEU A 1 74 ? -0.112 -1.337 -4.732 1.00 91.62 74 LEU A N 1
ATOM 579 C CA . LEU A 1 74 ? -0.179 -2.685 -4.148 1.00 91.62 74 LEU A CA 1
ATOM 580 C C . LEU A 1 74 ? -1.609 -3.146 -3.865 1.00 91.62 74 LEU A C 1
ATOM 582 O O . LEU A 1 74 ? -1.864 -4.348 -3.802 1.00 91.62 74 LEU A O 1
ATOM 586 N N . VAL A 1 75 ? -2.539 -2.207 -3.697 1.00 91.88 75 VAL A N 1
ATOM 587 C CA . VAL A 1 75 ? -3.966 -2.482 -3.505 1.00 91.88 75 VAL A CA 1
ATOM 588 C C . VAL A 1 75 ? -4.791 -1.703 -4.516 1.00 91.88 75 VAL A C 1
ATOM 590 O O . VAL A 1 75 ? -4.374 -0.659 -5.012 1.00 91.88 75 VAL A O 1
ATOM 593 N N . ARG A 1 76 ? -5.987 -2.214 -4.804 1.00 91.31 76 ARG A N 1
ATOM 594 C CA . ARG A 1 76 ? -6.972 -1.560 -5.661 1.00 91.31 76 ARG A CA 1
ATOM 595 C C . ARG A 1 76 ? -8.295 -1.452 -4.918 1.00 91.31 76 ARG A C 1
ATOM 597 O O . ARG A 1 76 ? -8.652 -2.345 -4.150 1.00 91.31 76 ARG A O 1
ATOM 604 N N . THR A 1 77 ? -9.020 -0.373 -5.161 1.00 92.44 77 THR A N 1
ATOM 605 C CA . THR A 1 77 ? -10.383 -0.182 -4.670 1.00 92.44 77 THR A CA 1
ATOM 606 C C . THR A 1 77 ? -11.393 -0.953 -5.523 1.00 92.44 77 THR A C 1
ATOM 608 O O . THR A 1 77 ? -11.143 -1.263 -6.688 1.00 92.44 77 THR A O 1
ATOM 611 N N . GLU A 1 78 ? -12.542 -1.291 -4.934 1.00 90.38 78 GLU A N 1
ATOM 612 C CA . GLU A 1 78 ? -13.642 -1.960 -5.650 1.00 90.38 78 GLU A CA 1
ATOM 613 C C . GLU A 1 78 ? -14.227 -1.066 -6.753 1.00 90.38 78 GLU A C 1
ATOM 615 O O . GLU A 1 78 ? -14.552 -1.541 -7.841 1.00 90.38 78 GLU A O 1
ATOM 620 N N . TYR A 1 79 ? -14.299 0.237 -6.480 1.00 89.50 79 TYR A N 1
ATOM 621 C CA . TYR A 1 79 ? -14.772 1.267 -7.398 1.00 89.50 79 TYR A CA 1
ATOM 622 C C . TYR A 1 79 ? -13.646 2.265 -7.673 1.00 89.50 79 TYR A C 1
ATOM 624 O O . TYR A 1 79 ? -12.801 2.497 -6.805 1.00 89.50 79 TYR A O 1
ATOM 632 N N . GLU A 1 80 ? -13.634 2.844 -8.874 1.00 85.88 80 GLU A N 1
ATOM 633 C CA . GLU A 1 80 ? -12.713 3.926 -9.238 1.00 85.88 80 GLU A CA 1
ATOM 634 C C . GLU A 1 80 ? -12.877 5.088 -8.247 1.00 85.88 80 GLU A C 1
ATOM 636 O O . GLU A 1 80 ? -14.003 5.500 -7.955 1.00 85.88 80 GLU A O 1
ATOM 641 N N . LEU A 1 81 ? -11.769 5.585 -7.697 1.00 83.31 81 LEU A N 1
ATOM 642 C CA . LEU A 1 81 ? -11.786 6.805 -6.896 1.00 83.31 81 LEU A CA 1
ATOM 643 C C . LEU A 1 81 ? -11.791 8.003 -7.851 1.00 83.31 81 LEU A C 1
ATOM 645 O O . LEU A 1 81 ? -10.987 8.055 -8.779 1.00 83.31 81 LEU A O 1
ATOM 649 N N . GLU A 1 82 ? -12.712 8.943 -7.642 1.00 81.69 82 GLU A N 1
ATOM 650 C CA . GLU A 1 82 ? -12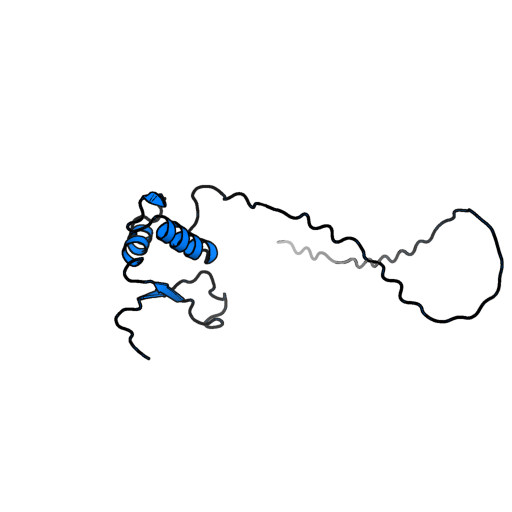.818 10.153 -8.460 1.00 81.69 82 GLU A CA 1
ATOM 651 C C . GLU A 1 82 ? -11.588 11.044 -8.209 1.00 81.69 82 GLU A C 1
ATOM 653 O O . GLU A 1 82 ? -11.286 11.380 -7.061 1.00 81.69 82 GLU A O 1
ATOM 658 N N . HIS A 1 83 ? -10.856 11.397 -9.270 1.00 73.81 83 HIS A N 1
ATOM 659 C CA . HIS A 1 83 ? -9.795 12.398 -9.191 1.00 73.81 83 HIS A CA 1
ATOM 660 C C . HIS A 1 83 ? -10.451 13.766 -8.980 1.00 73.81 83 HIS A C 1
ATOM 662 O O . HIS A 1 83 ? -11.225 14.227 -9.815 1.00 73.81 83 HIS A O 1
ATOM 668 N N . SER A 1 84 ? -10.179 14.415 -7.849 1.00 69.31 84 SER A N 1
ATOM 669 C CA . SER A 1 84 ? -10.564 15.809 -7.648 1.00 69.31 84 SER A CA 1
ATOM 670 C C . SER A 1 84 ? -9.585 16.698 -8.416 1.00 69.31 84 SER A C 1
ATOM 672 O O . SER A 1 84 ? -8.590 17.147 -7.848 1.00 69.31 84 SER A O 1
ATOM 674 N N . ASP A 1 85 ? -9.829 16.895 -9.709 1.00 64.62 85 ASP A N 1
ATOM 675 C CA . ASP A 1 85 ? -9.091 17.857 -10.531 1.00 64.62 85 ASP A CA 1
ATOM 676 C C . ASP A 1 85 ? -9.469 19.287 -10.094 1.00 64.62 85 ASP A C 1
ATOM 678 O O . ASP A 1 85 ? -10.406 19.891 -10.616 1.00 64.62 85 ASP A O 1
ATOM 682 N N . ASP A 1 86 ? -8.774 19.813 -9.085 1.00 62.69 86 ASP A N 1
ATOM 683 C CA . ASP A 1 86 ? -8.771 21.240 -8.743 1.00 62.69 86 ASP A CA 1
ATOM 684 C C . ASP A 1 86 ? -7.615 21.908 -9.502 1.00 62.69 86 ASP A C 1
ATOM 686 O O . ASP A 1 86 ? -6.560 22.200 -8.947 1.00 62.69 86 ASP A O 1
ATOM 690 N N . GLU A 1 87 ? -7.785 22.074 -10.816 1.00 66.19 87 GLU A N 1
ATOM 691 C CA . GLU A 1 87 ? -6.953 22.981 -11.610 1.00 66.19 87 GLU A CA 1
ATOM 692 C C . GLU A 1 87 ? -7.691 24.313 -11.760 1.00 66.19 87 GLU A C 1
ATOM 694 O O . GLU A 1 87 ? -8.685 24.423 -12.482 1.00 66.19 87 GLU A O 1
ATOM 699 N N . GLY A 1 88 ? -7.222 25.327 -11.036 1.00 61.81 88 GLY A N 1
ATOM 700 C CA . GLY A 1 88 ? -7.829 26.653 -11.039 1.00 61.81 88 GLY A CA 1
ATOM 701 C C . GLY A 1 88 ? -6.956 27.738 -10.419 1.00 61.81 88 GLY A C 1
ATOM 702 O O . GLY A 1 88 ? -7.480 28.594 -9.712 1.00 61.81 88 GLY A O 1
ATOM 703 N N . GLU A 1 89 ? -5.647 27.723 -10.674 1.00 58.72 89 GLU A N 1
ATOM 704 C CA . GLU A 1 89 ? -4.793 28.897 -10.459 1.00 58.72 89 GLU A CA 1
ATOM 705 C C . GLU A 1 89 ? -4.372 29.451 -11.827 1.00 58.72 89 GLU A C 1
ATOM 707 O O . GLU A 1 89 ? -3.288 29.183 -12.338 1.00 58.72 89 GLU A O 1
ATOM 712 N N . ASP A 1 90 ? -5.282 30.208 -12.452 1.00 58.72 90 ASP A N 1
ATOM 713 C CA . ASP A 1 90 ? -4.929 31.154 -13.511 1.00 58.72 90 ASP A CA 1
ATOM 714 C C . ASP A 1 90 ? -4.023 32.232 -12.888 1.00 58.72 90 ASP A C 1
ATOM 716 O O . ASP A 1 90 ? -4.499 33.226 -12.327 1.00 58.72 90 ASP A O 1
ATOM 720 N N . GLU A 1 91 ? -2.710 32.016 -12.939 1.00 61.47 91 GLU A N 1
ATOM 721 C CA . GLU A 1 91 ? -1.707 33.031 -12.618 1.00 61.47 91 GLU A CA 1
ATOM 722 C C . GLU A 1 91 ? -1.940 34.257 -13.524 1.00 61.47 91 GLU A C 1
ATOM 724 O O . GLU A 1 91 ? -1.937 34.128 -14.753 1.00 61.47 91 GLU A O 1
ATOM 729 N N . PRO A 1 92 ? -2.175 35.462 -12.975 1.00 57.34 92 PRO A N 1
ATOM 730 C CA . PRO A 1 92 ? -2.292 36.649 -13.803 1.00 57.34 92 PRO A CA 1
ATOM 731 C C . PRO A 1 92 ? -0.920 36.976 -14.403 1.00 57.34 92 PRO A C 1
ATOM 733 O O . PRO A 1 92 ? 0.017 37.240 -13.655 1.00 57.34 92 PRO A O 1
ATOM 736 N N . ASP A 1 93 ? -0.830 37.013 -15.740 1.00 56.16 93 ASP A N 1
ATOM 737 C CA . ASP A 1 93 ? 0.305 37.547 -16.514 1.00 56.16 93 ASP A CA 1
ATOM 738 C C . ASP A 1 93 ? 0.728 38.927 -15.971 1.00 56.16 93 ASP A C 1
ATOM 740 O O . ASP A 1 93 ? 0.200 39.983 -16.349 1.00 56.16 93 ASP A O 1
ATOM 744 N N . SER A 1 94 ? 1.682 38.934 -15.042 1.00 56.72 94 SER A N 1
ATOM 745 C CA . SER A 1 94 ? 2.363 40.131 -14.578 1.00 56.72 94 SER A CA 1
ATOM 746 C C . SER A 1 94 ? 3.404 40.510 -15.624 1.00 56.72 94 SER A C 1
ATOM 748 O O . SER A 1 94 ? 4.574 40.142 -15.533 1.00 56.72 94 SER A O 1
ATOM 750 N N . ASN A 1 95 ? 2.957 41.253 -16.635 1.00 58.16 95 ASN A N 1
ATOM 751 C CA . ASN A 1 95 ? 3.840 41.992 -17.529 1.00 58.16 95 ASN A CA 1
ATOM 752 C C . ASN A 1 95 ? 4.497 43.130 -16.729 1.00 58.16 95 ASN A C 1
ATOM 754 O O . ASN A 1 95 ? 3.977 44.246 -16.672 1.00 58.16 95 ASN A O 1
ATOM 758 N N . GLU A 1 96 ? 5.615 42.842 -16.070 1.00 54.25 96 GLU A N 1
ATOM 759 C CA . GLU A 1 96 ? 6.554 43.863 -15.608 1.00 54.25 96 GLU A CA 1
ATOM 760 C C . GLU A 1 96 ? 7.463 44.244 -16.782 1.00 54.25 96 GLU A C 1
ATOM 762 O O . GLU A 1 96 ? 8.532 43.675 -16.988 1.00 54.25 96 GLU A O 1
ATOM 767 N N . ASP A 1 97 ? 6.989 45.203 -17.585 1.00 49.56 97 ASP A N 1
ATOM 768 C CA . ASP A 1 97 ? 7.834 45.998 -18.477 1.00 49.56 97 ASP A CA 1
ATOM 769 C C . ASP A 1 97 ? 8.768 46.864 -17.611 1.00 49.56 97 ASP A C 1
ATOM 771 O O . ASP A 1 97 ? 8.386 47.925 -17.106 1.00 49.56 97 ASP A O 1
ATOM 775 N N . ASP A 1 98 ? 9.992 46.375 -17.421 1.00 55.22 98 ASP A N 1
ATOM 776 C CA . ASP A 1 98 ? 11.140 47.137 -16.933 1.00 55.22 98 ASP A CA 1
ATOM 777 C C . ASP A 1 98 ? 11.839 47.772 -18.149 1.00 55.22 98 ASP A C 1
ATOM 779 O O . ASP A 1 98 ? 12.571 47.103 -18.874 1.00 55.22 98 ASP A O 1
ATOM 783 N N . ASP A 1 99 ? 11.582 49.058 -18.401 1.00 46.75 99 ASP A N 1
ATOM 784 C CA . ASP A 1 99 ? 12.381 49.876 -19.322 1.00 46.75 99 ASP A CA 1
ATOM 785 C C . ASP A 1 99 ? 12.590 51.277 -18.718 1.00 46.75 99 ASP A C 1
ATOM 787 O O . ASP A 1 99 ? 11.768 52.193 -18.840 1.00 46.75 99 ASP A O 1
ATOM 791 N N . ASP A 1 100 ? 13.726 51.420 -18.040 1.00 53.47 100 ASP A N 1
ATOM 792 C CA . ASP A 1 100 ? 14.382 52.686 -17.720 1.00 53.47 100 ASP A CA 1
ATOM 793 C C . ASP A 1 100 ? 15.351 53.021 -18.871 1.00 53.47 100 ASP A C 1
ATOM 795 O O . ASP A 1 100 ? 16.333 52.311 -19.067 1.00 53.47 100 ASP A O 1
ATOM 799 N N . ASP A 1 101 ? 15.056 54.049 -19.678 1.00 40.44 101 ASP A N 1
ATOM 800 C CA . ASP A 1 101 ? 15.992 55.161 -19.937 1.00 40.44 101 ASP A CA 1
ATOM 801 C C . ASP A 1 101 ? 15.365 56.249 -20.837 1.00 40.44 101 ASP A C 1
ATOM 803 O O . ASP A 1 101 ? 14.674 56.029 -21.836 1.00 40.44 101 ASP A O 1
ATOM 807 N N . GLU A 1 102 ? 15.626 57.483 -20.439 1.00 56.44 102 GLU A N 1
ATOM 808 C CA . GLU A 1 102 ? 15.052 58.735 -20.899 1.00 56.44 102 GLU A CA 1
ATOM 809 C C . GLU A 1 102 ? 15.706 59.246 -22.198 1.00 56.44 102 GLU A C 1
ATOM 811 O O . GLU A 1 102 ? 16.781 59.825 -22.138 1.00 56.44 102 GLU A O 1
ATOM 816 N N . THR A 1 103 ? 15.037 59.224 -23.364 1.00 46.06 103 THR A N 1
ATOM 817 C CA . THR A 1 103 ? 15.245 60.286 -24.381 1.00 46.06 103 THR A CA 1
ATOM 818 C C . THR A 1 103 ? 13.983 60.595 -25.195 1.00 46.06 103 THR A C 1
ATOM 820 O O . THR A 1 103 ? 13.327 59.737 -25.776 1.00 46.06 103 THR A O 1
ATOM 823 N N . GLY A 1 104 ? 13.606 61.877 -25.205 1.00 49.16 104 GLY A N 1
ATOM 824 C CA . GLY A 1 104 ? 12.325 62.348 -25.726 1.00 49.16 104 GLY A CA 1
ATOM 825 C C . GLY A 1 104 ? 12.190 62.500 -27.247 1.00 49.16 104 GLY A C 1
ATOM 826 O O . GLY A 1 104 ? 13.101 62.240 -28.022 1.00 49.16 104 GLY A O 1
ATOM 827 N N . LYS A 1 105 ? 11.032 63.083 -27.602 1.00 48.72 105 LYS A N 1
ATOM 828 C CA . LYS A 1 105 ? 10.521 63.576 -28.904 1.00 48.72 105 LYS A CA 1
ATOM 829 C C . LYS A 1 105 ? 9.381 62.762 -29.527 1.00 48.72 105 LYS A C 1
ATOM 831 O O . LYS A 1 105 ? 9.583 61.877 -30.335 1.00 48.72 105 LYS A O 1
ATOM 836 N N . VAL A 1 106 ? 8.180 63.263 -29.223 1.00 45.00 106 VAL A N 1
ATOM 837 C CA . VAL A 1 106 ? 7.121 63.719 -30.144 1.00 45.00 106 VAL A CA 1
ATOM 838 C C . VAL A 1 106 ? 6.658 62.826 -31.3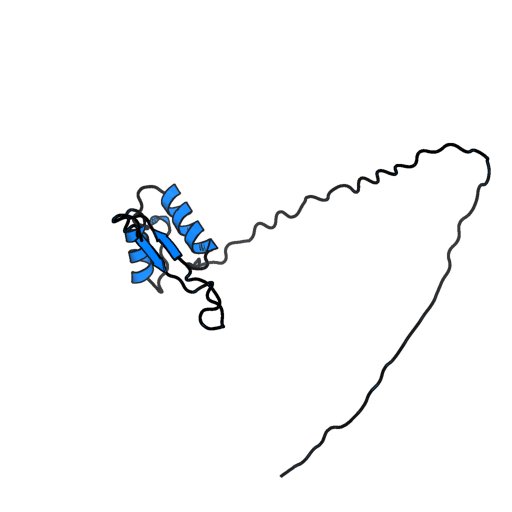13 1.00 45.00 106 VAL A C 1
ATOM 840 O O . VAL A 1 106 ? 7.431 62.350 -32.124 1.00 45.00 106 VAL A O 1
ATOM 843 N N . ILE A 1 107 ? 5.327 62.860 -31.480 1.00 41.75 107 ILE A N 1
ATOM 844 C CA . ILE A 1 107 ? 4.521 62.770 -32.715 1.00 41.75 107 ILE A CA 1
ATOM 845 C C . ILE A 1 107 ? 4.411 61.418 -33.450 1.00 41.75 107 ILE A C 1
ATOM 847 O O . ILE A 1 107 ? 5.220 61.079 -34.297 1.00 41.75 107 ILE A O 1
ATOM 851 N N . SER A 1 108 ? 3.220 60.811 -33.421 1.00 38.34 108 SER A N 1
ATOM 852 C CA . SER A 1 108 ? 2.176 61.050 -34.439 1.00 38.34 108 SER A CA 1
ATOM 853 C C . SER A 1 108 ? 1.017 60.062 -34.317 1.00 38.34 108 SER A C 1
ATOM 855 O O . SER A 1 108 ? 1.181 58.873 -34.090 1.00 38.34 108 SER A O 1
ATOM 857 N N . LYS A 1 109 ? -0.190 60.594 -34.505 1.00 50.06 109 LYS A N 1
ATOM 858 C CA . LYS A 1 109 ? -1.462 59.867 -34.580 1.00 50.06 109 LYS A CA 1
ATOM 859 C C . LYS A 1 109 ? -1.531 58.956 -35.821 1.00 50.06 109 LYS A C 1
ATOM 861 O O . LYS A 1 109 ? -0.956 59.318 -36.844 1.00 50.06 109 LYS A O 1
ATOM 866 N N . ARG A 1 110 ? -2.498 58.014 -35.779 1.00 45.88 110 ARG A N 1
ATOM 867 C CA . ARG A 1 110 ? -3.178 57.290 -36.896 1.00 45.88 110 ARG A CA 1
ATOM 868 C C . ARG A 1 110 ? -2.465 55.985 -37.309 1.00 45.88 110 ARG A C 1
ATOM 870 O O . ARG A 1 110 ? -1.256 55.978 -37.372 1.00 45.88 110 ARG A O 1
ATOM 877 N N . ARG A 1 111 ? -3.132 54.874 -37.663 1.00 41.16 111 ARG A N 1
ATOM 878 C CA . ARG A 1 111 ? -4.480 54.649 -38.235 1.00 41.16 111 ARG A CA 1
ATOM 879 C C . ARG A 1 111 ? -4.773 53.124 -38.276 1.00 41.16 111 ARG A C 1
ATOM 881 O O . ARG A 1 111 ? -3.843 52.352 -38.443 1.00 41.16 111 ARG A O 1
ATOM 888 N N . LYS A 1 112 ? -6.057 52.726 -38.239 1.00 46.78 112 LYS A N 1
ATOM 889 C CA . LYS A 1 112 ? -6.602 51.436 -38.755 1.00 46.78 112 LYS A CA 1
ATOM 890 C C . LYS A 1 112 ? -6.003 51.064 -40.125 1.00 46.78 112 LYS A C 1
ATOM 892 O O . LYS A 1 112 ? -5.956 51.989 -40.931 1.00 46.78 112 LYS A O 1
ATOM 897 N N . VAL A 1 113 ? -5.734 49.780 -40.431 1.00 41.34 113 VAL A N 1
ATOM 898 C CA . VAL A 1 113 ? -6.519 48.857 -41.315 1.00 41.34 113 VAL A CA 1
ATOM 899 C C . VAL A 1 113 ? -5.850 47.466 -41.476 1.00 41.34 113 VAL A C 1
ATOM 901 O O . VAL A 1 113 ? -4.644 47.349 -41.327 1.00 41.34 113 VAL A O 1
ATOM 904 N N . GLN A 1 114 ? -6.690 46.468 -41.802 1.00 45.41 114 GLN A N 1
ATOM 905 C CA . GLN A 1 114 ? -6.466 45.060 -42.210 1.00 45.41 114 GLN A CA 1
ATOM 906 C C . GLN A 1 114 ? -5.398 44.821 -43.306 1.00 45.41 114 GLN A C 1
ATOM 908 O O . GLN A 1 114 ? -5.138 45.765 -44.057 1.00 45.41 114 GLN A O 1
ATOM 913 N N . ARG A 1 115 ? -4.949 43.549 -43.468 1.00 44.69 115 ARG A N 1
ATOM 914 C CA . ARG A 1 115 ? -4.730 42.732 -44.715 1.00 44.69 115 ARG A CA 1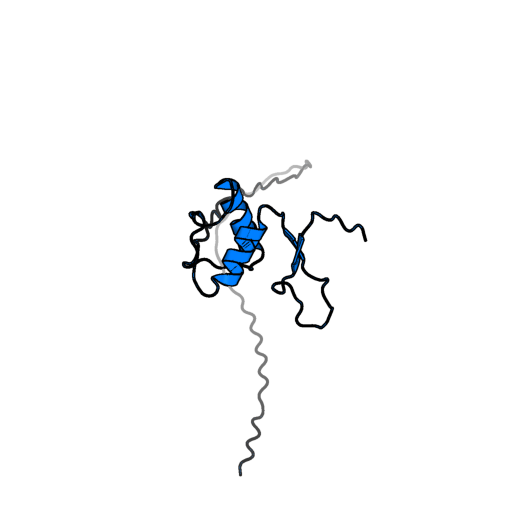
ATOM 915 C C . ARG A 1 115 ? -3.609 41.679 -44.490 1.00 44.69 115 ARG A C 1
ATOM 917 O O . ARG A 1 115 ? -2.577 42.063 -43.966 1.00 44.69 115 ARG A O 1
ATOM 924 N N . GLU A 1 116 ? -3.855 40.363 -44.567 1.00 46.16 116 GLU A N 1
ATOM 925 C CA . GLU A 1 116 ? -3.834 39.431 -45.734 1.00 46.16 116 GLU A CA 1
ATOM 926 C C . GLU A 1 116 ? -2.514 38.624 -45.895 1.00 46.16 116 GLU A C 1
ATOM 928 O O . GLU A 1 116 ? -1.445 39.219 -45.959 1.00 46.16 116 GLU A O 1
ATOM 933 N N . SER A 1 117 ? -2.677 37.288 -46.010 1.00 46.38 117 SER A N 1
ATOM 934 C CA . SER A 1 117 ? -1.970 36.264 -46.835 1.00 46.38 117 SER A CA 1
ATOM 935 C C . SER A 1 117 ? -0.464 35.955 -46.710 1.00 46.38 117 SER A C 1
ATOM 937 O O . SER A 1 117 ? 0.361 36.847 -46.895 1.00 46.38 117 SER A O 1
ATOM 939 N N . SER A 1 118 ? -0.134 34.659 -46.560 1.00 47.50 118 SER A N 1
ATOM 940 C CA . SER A 1 118 ? 0.779 33.796 -47.379 1.00 47.50 118 SER A CA 1
ATOM 941 C C . SER A 1 118 ? 1.012 32.489 -46.584 1.00 47.50 118 SER A C 1
ATOM 943 O O . SER A 1 118 ? 1.355 32.579 -45.410 1.00 47.50 118 SER A O 1
ATOM 945 N N . ASP A 1 119 ? 0.553 31.298 -46.989 1.00 50.44 119 ASP A N 1
ATOM 946 C CA . ASP A 1 119 ? 0.976 30.435 -48.116 1.00 50.44 119 ASP A CA 1
ATOM 947 C C . ASP A 1 119 ? 2.479 30.113 -48.088 1.00 50.44 119 ASP A C 1
ATOM 949 O O . ASP A 1 119 ? 3.272 30.961 -48.481 1.00 50.44 119 ASP A O 1
ATOM 953 N N . ASP A 1 120 ? 2.829 28.899 -47.645 1.00 57.50 120 ASP A N 1
ATOM 954 C CA . ASP A 1 120 ? 3.945 28.097 -48.172 1.00 57.50 120 ASP A CA 1
ATOM 955 C C . ASP A 1 120 ? 3.648 26.608 -47.881 1.00 57.50 120 ASP A C 1
ATOM 957 O O . ASP A 1 120 ? 3.679 26.150 -46.734 1.00 57.50 120 AS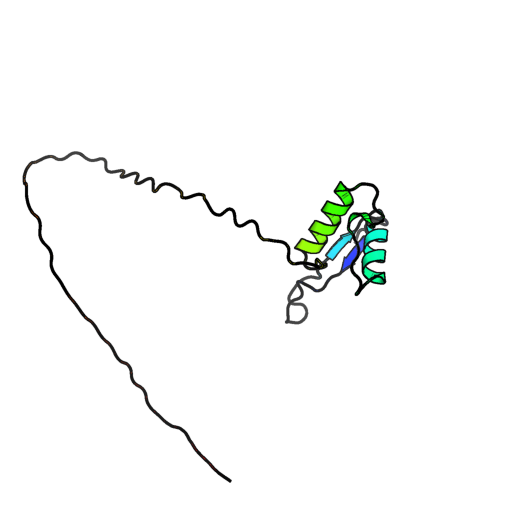P A O 1
ATOM 961 N N . ASP A 1 121 ? 3.260 25.914 -48.951 1.00 52.03 121 ASP A N 1
ATOM 962 C CA . ASP A 1 121 ? 3.190 24.463 -49.115 1.00 52.03 121 ASP A CA 1
ATOM 963 C C . ASP A 1 121 ? 4.610 23.892 -49.303 1.00 52.03 121 ASP A C 1
ATOM 965 O O . ASP A 1 121 ? 5.410 24.491 -50.016 1.00 52.03 121 ASP A O 1
ATOM 969 N N . ASP A 1 122 ? 4.893 22.707 -48.759 1.00 57.41 122 ASP A N 1
ATOM 970 C CA . ASP A 1 122 ? 5.852 21.772 -49.367 1.00 57.41 122 ASP A CA 1
ATOM 971 C C . ASP A 1 122 ? 5.362 20.335 -49.104 1.00 57.41 122 ASP A C 1
ATOM 973 O O . ASP A 1 122 ? 5.431 19.809 -47.989 1.00 57.41 122 ASP A O 1
ATOM 977 N N . ASP A 1 123 ? 4.786 19.766 -50.166 1.00 51.88 123 ASP A N 1
ATOM 978 C CA . ASP A 1 123 ? 4.604 18.340 -50.436 1.00 51.88 123 ASP A CA 1
ATOM 979 C C . ASP A 1 123 ? 5.979 17.646 -50.481 1.00 51.88 123 ASP A C 1
ATOM 981 O O . ASP A 1 123 ? 6.864 18.092 -51.211 1.00 51.88 123 ASP A O 1
ATOM 985 N N . ASP A 1 124 ? 6.138 16.520 -49.782 1.00 59.28 124 ASP A N 1
ATOM 986 C CA . ASP A 1 124 ? 7.135 15.511 -50.161 1.00 59.28 124 ASP A CA 1
ATOM 987 C C . ASP A 1 124 ? 6.423 14.153 -50.224 1.00 59.28 124 ASP A C 1
ATOM 989 O O . ASP A 1 124 ? 6.085 13.526 -49.214 1.00 59.28 124 ASP A O 1
ATOM 993 N N . ASP A 1 125 ? 6.093 13.825 -51.467 1.00 56.06 125 ASP A N 1
ATOM 994 C CA . ASP A 1 125 ? 5.502 12.610 -52.002 1.00 56.06 125 ASP A CA 1
ATOM 995 C C . ASP A 1 125 ? 6.655 11.647 -52.318 1.00 56.06 125 ASP A C 1
ATOM 997 O O . ASP A 1 125 ? 7.515 11.970 -53.137 1.00 56.06 125 ASP A O 1
ATOM 1001 N N . ASP A 1 126 ? 6.700 10.487 -51.661 1.00 57.72 126 ASP A N 1
ATOM 1002 C CA . ASP A 1 126 ? 7.596 9.391 -52.051 1.00 57.72 126 ASP A CA 1
ATOM 1003 C C . ASP A 1 126 ? 6.767 8.095 -52.067 1.00 57.72 126 ASP A C 1
ATOM 1005 O O . ASP A 1 126 ? 6.564 7.428 -51.045 1.00 57.72 126 ASP A O 1
ATOM 1009 N N . GLU A 1 127 ? 6.196 7.820 -53.244 1.00 57.66 127 GLU A N 1
ATOM 1010 C CA . GLU A 1 127 ? 5.668 6.518 -53.667 1.00 57.66 127 GLU A CA 1
ATOM 1011 C C . GLU A 1 127 ? 6.830 5.504 -53.737 1.00 57.66 127 GLU A C 1
ATOM 1013 O O . GLU A 1 127 ? 7.953 5.836 -54.111 1.00 57.66 127 GLU A O 1
ATOM 1018 N N . GLU A 1 128 ? 6.654 4.274 -53.258 1.00 53.62 128 GLU A N 1
ATOM 1019 C CA . GLU A 1 128 ? 6.569 3.024 -54.050 1.00 53.62 128 GLU A CA 1
ATOM 1020 C C . GLU A 1 128 ? 7.244 1.948 -53.141 1.00 53.62 128 GLU A C 1
ATOM 1022 O O . GLU A 1 128 ? 8.111 2.280 -52.330 1.00 53.62 128 GLU A O 1
ATOM 1027 N N . GLU A 1 129 ? 6.969 0.646 -53.101 1.00 55.53 129 GLU A N 1
ATOM 1028 C CA . GLU A 1 129 ? 6.286 -0.314 -53.967 1.00 55.53 129 GLU A CA 1
ATOM 1029 C C . GLU A 1 129 ? 5.681 -1.401 -53.046 1.00 55.53 129 GLU A C 1
ATOM 1031 O O . GLU A 1 129 ? 6.290 -1.793 -52.040 1.00 55.53 129 GLU A O 1
ATOM 1036 N N . GLU A 1 130 ? 4.517 -1.935 -53.415 1.00 57.12 130 GLU A N 1
ATOM 1037 C CA . GLU A 1 130 ? 3.999 -3.201 -52.892 1.00 57.12 130 GLU A CA 1
ATOM 1038 C C . GLU A 1 130 ? 4.579 -4.362 -53.717 1.00 57.12 130 GLU A C 1
ATOM 1040 O O . GLU A 1 130 ? 4.244 -4.519 -54.888 1.00 57.12 130 GLU A O 1
ATOM 1045 N N . ASP A 1 131 ? 5.420 -5.206 -53.111 1.00 60.38 131 ASP A N 1
ATOM 1046 C CA . ASP A 1 131 ? 5.751 -6.512 -53.690 1.00 60.38 131 ASP A CA 1
ATOM 1047 C C . ASP A 1 131 ? 4.689 -7.537 -53.249 1.00 60.38 131 ASP A C 1
ATOM 1049 O O . ASP A 1 131 ? 4.776 -8.146 -52.176 1.00 60.38 131 ASP A O 1
ATOM 1053 N N . ASP A 1 132 ? 3.677 -7.711 -54.101 1.00 61.84 132 ASP A N 1
ATOM 1054 C CA . ASP A 1 132 ? 2.888 -8.938 -54.203 1.00 61.84 132 ASP A CA 1
ATOM 1055 C C . ASP A 1 132 ? 3.796 -10.066 -54.730 1.00 61.84 132 ASP A C 1
ATOM 1057 O O . ASP A 1 132 ? 4.261 -10.020 -55.870 1.00 61.84 132 ASP A O 1
ATOM 1061 N N . ASP A 1 133 ? 4.001 -11.120 -53.939 1.00 64.56 133 ASP A N 1
ATOM 1062 C CA . ASP A 1 133 ? 4.368 -12.432 -54.479 1.00 64.56 133 ASP A CA 1
ATOM 1063 C C . ASP A 1 133 ? 3.417 -13.479 -53.884 1.00 64.56 133 ASP A C 1
ATOM 1065 O O . ASP A 1 133 ? 3.360 -13.711 -52.671 1.00 64.56 133 ASP A O 1
ATOM 1069 N N . ASP A 1 134 ? 2.616 -14.038 -54.786 1.00 68.62 134 ASP A N 1
ATOM 1070 C CA . ASP A 1 134 ? 1.541 -15.000 -54.575 1.00 68.62 134 ASP A CA 1
ATOM 1071 C C . ASP A 1 134 ? 2.083 -16.438 -54.763 1.00 68.62 134 ASP A C 1
ATOM 1073 O O . ASP A 1 134 ? 2.996 -16.673 -55.558 1.00 68.62 134 ASP A O 1
ATOM 1077 N N . GLU A 1 135 ? 1.413 -17.384 -54.092 1.00 60.66 135 GLU A N 1
ATOM 1078 C CA . GLU A 1 135 ? 1.434 -18.863 -54.247 1.00 60.66 135 GLU A CA 1
ATOM 1079 C C . GLU A 1 135 ? 2.408 -19.747 -53.424 1.00 60.66 135 GLU A C 1
ATOM 1081 O O . GLU A 1 135 ? 3.624 -19.860 -53.709 1.00 60.66 135 GLU A O 1
#

Sequence (135 aa):
VEDDEDNLLAFYTTDNARSYHDRPLSTLGVDRETLPALEMLSTTYPGFVSIDSLPLATIEDRITFVSTLYEKGLVRTEYELEHSDDEGEDEPDSNEDDDDDETGKVISKRRKVQRESSDDDDDDDDEEEEDDDDE

Radius of gyration: 32.12 Å; chains: 1; bounding box: 38×83×71 Å

pLDDT: mean 73.58, std 18.52, range [38.34, 93.06]

Secondary structure (DSSP, 8-state):
----TT-EEEEE-TT--SSTT-SPPEEEEE-TTTHHHHHHHHHHTTS---GGGS--S-HHHHHHHHHHHHHTTS---SSPPPP----------------------------------------------------

Organism: Adineta ricciae (NCBI:txid249248)